Protein AF-A0A2R4WZ07-F1 (afdb_monomer_lite)

Radius of gyration: 24.03 Å; chains: 1; bounding box: 47×50×57 Å

Sequence (114 aa):
MSGSALLAPPVAFAVFLAISGIINYVGKVIADDRGGTGLHREAYASGEAPPEASAPRYRLYHLGIGFTIVHVAVLLLATAPLDLAGLIVGLPVAAILGIAMAALGRTVRSTTPH

Foldseek 3Di:
DPPVVCVPVVNVVVVVVVVVVVVVVVVVVPDDPPDDDDPVPDDDPVPDDPPDPDDDDCPCVVVVVLCVLLVVLVVLLVPQDPDPVSCVVNVVSVVVSVVSVVVVVVVVVVPDDD

Structure (mmCIF, N/CA/C/O backbone):
data_AF-A0A2R4WZ07-F1
#
_entry.id   AF-A0A2R4WZ07-F1
#
loop_
_atom_site.group_PDB
_atom_site.id
_atom_site.type_symbol
_atom_site.label_atom_id
_atom_site.label_alt_id
_atom_site.label_comp_id
_atom_site.label_asym_id
_atom_site.label_entity_id
_atom_site.label_seq_id
_atom_site.pdbx_PDB_ins_code
_atom_site.Cartn_x
_atom_site.Cartn_y
_atom_site.Cartn_z
_atom_site.occupancy
_atom_site.B_iso_or_equiv
_atom_site.auth_seq_id
_atom_site.auth_comp_id
_atom_site.auth_asym_id
_atom_site.auth_atom_id
_atom_site.pdbx_PDB_model_num
ATOM 1 N N . MET A 1 1 ? -10.202 -32.015 -8.363 1.00 52.78 1 MET A N 1
ATOM 2 C CA . MET A 1 1 ? -9.594 -30.681 -8.566 1.00 52.78 1 MET A CA 1
ATOM 3 C C . MET A 1 1 ? -8.123 -30.807 -8.213 1.00 52.78 1 MET A C 1
ATOM 5 O O . MET A 1 1 ? -7.821 -31.136 -7.075 1.00 52.78 1 MET A O 1
ATOM 9 N N . SER A 1 2 ? -7.228 -30.698 -9.195 1.00 54.56 2 SER A N 1
ATOM 10 C CA . SER A 1 2 ? -5.787 -30.917 -9.007 1.00 54.56 2 SER A CA 1
ATOM 11 C C . SER A 1 2 ? -5.222 -29.932 -7.977 1.00 54.56 2 SER A C 1
ATOM 13 O O . SER A 1 2 ? -5.525 -28.742 -8.055 1.00 54.56 2 SER A O 1
ATOM 15 N N . GLY A 1 3 ? -4.410 -30.407 -7.024 1.00 65.19 3 GLY A N 1
ATOM 16 C CA . GLY A 1 3 ? -3.875 -29.608 -5.905 1.00 65.19 3 GLY A CA 1
ATOM 17 C C . GLY A 1 3 ? -3.142 -28.316 -6.306 1.00 65.19 3 GLY A C 1
ATOM 18 O O . GLY A 1 3 ? -3.012 -27.406 -5.496 1.00 65.19 3 GLY A O 1
ATOM 19 N N . SER A 1 4 ? -2.748 -28.182 -7.574 1.00 71.12 4 SER A N 1
ATOM 20 C CA . SER A 1 4 ? -2.153 -26.980 -8.169 1.00 71.12 4 SER A CA 1
ATOM 21 C C . SER A 1 4 ? -3.091 -25.765 -8.204 1.00 71.12 4 SER A C 1
ATOM 23 O O . SER A 1 4 ? -2.615 -24.635 -8.169 1.00 71.12 4 SER A O 1
ATOM 25 N N . ALA A 1 5 ? -4.414 -25.968 -8.251 1.00 72.12 5 ALA A N 1
ATOM 26 C CA . ALA A 1 5 ? -5.375 -24.864 -8.323 1.00 72.12 5 ALA A CA 1
ATOM 27 C C . ALA A 1 5 ? -5.470 -24.070 -7.008 1.00 72.12 5 ALA A C 1
ATOM 29 O O . ALA A 1 5 ? -5.734 -22.872 -7.047 1.00 72.12 5 ALA A O 1
ATOM 30 N N . LEU A 1 6 ? -5.210 -24.706 -5.856 1.00 69.44 6 LEU A N 1
ATOM 31 C CA . LEU A 1 6 ? -5.171 -24.014 -4.560 1.00 69.44 6 LEU A CA 1
ATOM 32 C C . LEU A 1 6 ? -3.951 -23.091 -4.422 1.00 69.44 6 LEU A C 1
ATOM 34 O O . LEU A 1 6 ? -4.030 -22.096 -3.709 1.00 69.44 6 LEU A O 1
ATOM 38 N N . LEU A 1 7 ? -2.840 -23.403 -5.100 1.00 79.44 7 LEU A N 1
ATOM 39 C CA . LEU A 1 7 ? -1.617 -22.589 -5.087 1.00 79.44 7 LEU A CA 1
ATOM 40 C C . LEU A 1 7 ? -1.637 -21.455 -6.122 1.00 79.44 7 LEU A C 1
ATOM 42 O O . LEU A 1 7 ? -0.706 -20.652 -6.161 1.00 79.44 7 LEU A O 1
ATOM 46 N N . ALA A 1 8 ? -2.679 -21.357 -6.954 1.00 89.56 8 ALA A N 1
ATOM 47 C CA . ALA A 1 8 ? -2.835 -20.212 -7.839 1.00 89.56 8 ALA A CA 1
ATOM 48 C C . ALA A 1 8 ? -2.969 -18.932 -6.986 1.00 89.56 8 ALA A C 1
ATOM 50 O O . ALA A 1 8 ? -3.847 -18.890 -6.119 1.00 89.56 8 ALA A O 1
ATOM 51 N N . PRO A 1 9 ? -2.158 -17.877 -7.217 1.00 86.12 9 PRO A N 1
ATOM 52 C CA . PRO A 1 9 ? -2.125 -16.700 -6.344 1.00 86.12 9 PRO A CA 1
ATOM 53 C C . PRO A 1 9 ? -3.501 -16.073 -6.043 1.00 86.12 9 PRO A C 1
ATOM 55 O O . PRO A 1 9 ? -3.763 -15.775 -4.877 1.00 86.12 9 PRO A O 1
ATOM 58 N N . PRO A 1 10 ? -4.430 -15.936 -7.017 1.00 91.12 10 PRO A N 1
ATOM 59 C CA . PRO A 1 10 ? -5.766 -15.404 -6.740 1.00 91.12 10 PRO A CA 1
ATOM 60 C C . PRO A 1 10 ? -6.605 -16.310 -5.829 1.00 91.12 10 PRO A C 1
ATOM 62 O O . PRO A 1 10 ? -7.346 -15.822 -4.978 1.00 91.12 10 PRO A O 1
ATOM 65 N N . VAL A 1 11 ? -6.479 -17.631 -5.989 1.00 92.94 11 VAL A N 1
ATOM 66 C CA . VAL A 1 11 ? -7.225 -18.620 -5.198 1.00 92.94 11 VAL A CA 1
ATOM 67 C C . VAL A 1 11 ? -6.689 -18.652 -3.770 1.00 92.94 11 VAL A C 1
ATOM 69 O O . VAL A 1 11 ? -7.472 -18.580 -2.826 1.00 92.94 11 VAL A O 1
ATOM 72 N N . ALA A 1 12 ? -5.366 -18.670 -3.602 1.00 91.00 12 ALA A N 1
ATOM 73 C CA . ALA A 1 12 ? -4.726 -18.602 -2.291 1.00 91.00 12 ALA A CA 1
ATOM 74 C C . ALA A 1 12 ? -5.113 -17.319 -1.532 1.00 91.00 12 ALA A C 1
ATOM 76 O O . ALA A 1 12 ? -5.437 -17.375 -0.344 1.00 91.00 12 ALA A O 1
ATOM 77 N N . PHE A 1 13 ? -5.154 -16.174 -2.222 1.00 92.44 13 PHE A N 1
ATOM 78 C CA . PHE A 1 13 ? -5.595 -14.907 -1.637 1.00 92.44 13 PHE A CA 1
ATOM 79 C C . PHE A 1 13 ? -7.069 -14.942 -1.209 1.00 92.44 13 PHE A C 1
ATOM 81 O O . PHE A 1 13 ? -7.395 -14.537 -0.093 1.00 92.44 13 PHE A O 1
ATOM 88 N N . ALA A 1 14 ? -7.958 -15.482 -2.048 1.00 95.12 14 ALA A N 1
ATOM 89 C CA . ALA A 1 14 ? -9.372 -15.628 -1.707 1.00 95.12 14 ALA A CA 1
ATOM 90 C C . ALA A 1 14 ? -9.579 -16.527 -0.476 1.00 95.12 14 ALA A C 1
ATOM 92 O O . ALA A 1 14 ? -10.363 -16.191 0.412 1.00 95.12 14 ALA A O 1
ATOM 93 N N . VAL A 1 15 ? -8.832 -17.632 -0.384 1.00 94.56 15 VAL A N 1
ATOM 94 C CA . VAL A 1 15 ? -8.843 -18.516 0.789 1.00 94.56 15 VAL A CA 1
ATOM 95 C C . VAL A 1 15 ? -8.351 -17.775 2.034 1.00 94.56 15 VAL A C 1
ATOM 97 O O . VAL A 1 15 ? -8.991 -17.857 3.080 1.00 94.56 15 VAL A O 1
ATOM 100 N N . PHE A 1 16 ? -7.267 -17.002 1.932 1.00 94.69 16 PHE A N 1
ATOM 101 C CA . PHE A 1 16 ? -6.753 -16.207 3.050 1.00 94.69 16 PHE A CA 1
ATOM 102 C C . PHE A 1 16 ? -7.771 -15.171 3.552 1.00 94.69 16 PHE A C 1
ATOM 104 O O . PHE A 1 16 ? -7.971 -15.031 4.763 1.00 94.69 16 PHE A O 1
ATOM 111 N N . LEU A 1 17 ? -8.458 -14.478 2.637 1.00 96.56 17 LEU A N 1
ATOM 112 C CA . LEU A 1 17 ? -9.529 -13.545 2.990 1.00 96.56 17 LEU A CA 1
ATOM 113 C C . LEU A 1 17 ? -10.711 -14.257 3.651 1.00 96.56 17 LEU A C 1
ATOM 115 O O . LEU A 1 17 ? -11.226 -13.765 4.653 1.00 96.56 17 LEU A O 1
ATOM 119 N N . ALA A 1 18 ? -11.113 -15.420 3.134 1.00 97.06 18 ALA A N 1
ATOM 120 C CA . ALA A 1 18 ? -12.185 -16.216 3.721 1.00 97.06 18 ALA A CA 1
ATOM 121 C C . ALA A 1 18 ? -11.838 -16.646 5.154 1.00 97.06 18 ALA A C 1
ATOM 123 O O . ALA A 1 18 ? -12.637 -16.440 6.065 1.00 97.06 18 ALA A O 1
ATOM 124 N N . ILE A 1 19 ? -10.623 -17.158 5.375 1.00 97.50 19 ILE A N 1
ATOM 125 C CA . ILE A 1 19 ? -10.132 -17.529 6.710 1.00 97.50 19 ILE A CA 1
ATOM 126 C C . ILE A 1 19 ? -10.128 -16.311 7.641 1.00 97.50 19 ILE A C 1
ATOM 128 O O . ILE A 1 19 ? -10.660 -16.386 8.746 1.00 97.50 19 ILE A O 1
ATOM 132 N N . SER A 1 20 ? -9.590 -15.175 7.193 1.00 97.25 20 SER A N 1
ATOM 133 C CA . SER A 1 20 ? -9.547 -13.939 7.989 1.00 97.25 20 SER A CA 1
ATOM 134 C C . SER A 1 20 ? -10.949 -13.442 8.351 1.00 97.25 20 SER A C 1
ATOM 136 O O . SER A 1 20 ? -11.196 -13.030 9.484 1.00 97.25 20 SER A O 1
ATOM 138 N N . GLY A 1 21 ? -11.891 -13.528 7.408 1.00 97.38 21 GLY A N 1
ATOM 139 C CA . GLY A 1 21 ? -13.296 -13.194 7.621 1.00 97.38 21 GLY A CA 1
ATOM 140 C C . GLY A 1 21 ? -13.972 -14.115 8.636 1.00 97.38 21 GLY A C 1
ATOM 141 O O . GLY A 1 21 ? -14.679 -13.627 9.516 1.00 97.38 21 GLY A O 1
ATOM 142 N N . ILE A 1 22 ? -13.706 -15.423 8.568 1.00 97.75 22 ILE A N 1
ATOM 143 C CA . ILE A 1 22 ? -14.201 -16.401 9.547 1.00 97.75 22 ILE A CA 1
ATOM 144 C C . ILE A 1 22 ? -13.638 -16.089 10.934 1.00 97.75 22 ILE A C 1
ATOM 146 O O . ILE A 1 22 ? -14.406 -16.035 11.889 1.00 97.75 22 ILE A O 1
ATOM 150 N N . ILE A 1 23 ? -12.333 -15.828 11.052 1.00 97.12 23 ILE A N 1
ATOM 151 C CA . ILE A 1 23 ? -11.703 -15.468 12.330 1.00 97.12 23 ILE A CA 1
ATOM 152 C C . ILE A 1 23 ? -12.349 -14.206 12.907 1.00 97.12 23 ILE A C 1
ATOM 154 O O . ILE A 1 23 ? -12.709 -14.189 14.082 1.00 97.12 23 ILE A O 1
ATOM 158 N N . ASN A 1 24 ? -12.553 -13.172 12.089 1.00 95.88 24 ASN A N 1
ATOM 159 C CA . ASN A 1 24 ? -13.207 -11.939 12.524 1.00 95.88 24 ASN A CA 1
ATOM 160 C C . ASN A 1 24 ? -14.661 -12.178 12.967 1.00 95.88 24 ASN A C 1
ATOM 162 O O . ASN A 1 24 ? -15.095 -11.656 13.992 1.00 95.88 24 ASN A O 1
ATOM 166 N N . TYR A 1 25 ? -15.414 -12.992 12.224 1.00 95.50 25 TYR A N 1
ATOM 167 C CA . TYR A 1 25 ? -16.793 -13.335 12.567 1.00 95.50 25 TYR A CA 1
ATOM 168 C C . TYR A 1 25 ? -16.874 -14.129 13.872 1.00 95.50 25 TYR A C 1
ATOM 170 O O . TYR A 1 25 ? -17.633 -13.768 14.766 1.00 95.50 25 TYR A O 1
ATOM 178 N N . VAL A 1 26 ? -16.055 -15.172 14.014 1.00 96.31 26 VAL A N 1
ATOM 179 C CA . VAL A 1 26 ? -15.973 -15.978 15.236 1.00 96.31 26 VAL A CA 1
ATOM 180 C C . VAL A 1 26 ? -15.541 -15.110 16.416 1.00 96.31 26 VAL A C 1
ATOM 182 O O . VAL A 1 26 ? -16.167 -15.168 17.470 1.00 96.31 26 VAL A O 1
ATOM 185 N N . GLY A 1 27 ? -14.543 -14.242 16.231 1.00 92.81 27 GLY A N 1
ATOM 186 C CA . GLY A 1 27 ? -14.116 -13.276 17.242 1.00 92.81 27 GLY A CA 1
ATOM 187 C C . GLY A 1 27 ? -15.250 -12.347 17.675 1.00 92.81 27 GLY A C 1
ATOM 188 O O . GLY A 1 27 ? -15.426 -12.118 18.866 1.00 92.81 27 GLY A O 1
ATOM 189 N N . LYS A 1 28 ? -16.074 -11.882 16.730 1.00 90.44 28 LYS A N 1
ATOM 190 C CA . LYS A 1 28 ? -17.260 -11.070 17.022 1.00 90.44 28 LYS A CA 1
ATOM 191 C C . LYS A 1 28 ? -18.351 -11.846 17.769 1.00 90.44 28 LYS A C 1
ATOM 193 O O . LYS A 1 28 ? -19.012 -11.254 18.608 1.00 90.44 28 LYS A O 1
ATOM 198 N N . VAL A 1 29 ? -18.548 -13.131 17.467 1.00 91.06 29 VAL A N 1
ATOM 199 C CA . VAL A 1 29 ? -19.540 -13.987 18.148 1.00 91.06 29 VAL A CA 1
ATOM 200 C C . VAL A 1 29 ? -19.100 -14.345 19.571 1.00 91.06 29 VAL A C 1
ATOM 202 O O . VAL A 1 29 ? -19.938 -14.432 20.461 1.00 91.06 29 VAL A O 1
ATOM 205 N N . ILE A 1 30 ? -17.801 -14.569 19.787 1.00 92.38 30 ILE A N 1
ATOM 206 C CA . ILE A 1 30 ? -17.238 -14.880 21.111 1.00 92.38 30 ILE A CA 1
ATOM 207 C C . ILE A 1 30 ? -17.137 -13.620 21.980 1.00 92.38 30 ILE A C 1
ATOM 209 O O . ILE A 1 30 ? -17.239 -13.707 23.204 1.00 92.38 30 ILE A O 1
ATOM 213 N N . ALA A 1 31 ? -16.893 -12.458 21.370 1.00 87.12 31 ALA A N 1
ATOM 214 C CA . ALA A 1 31 ? -16.817 -11.202 22.094 1.00 87.12 31 ALA A CA 1
ATOM 215 C C . ALA A 1 31 ? -18.162 -10.879 22.753 1.00 87.12 31 ALA A C 1
ATOM 217 O O . ALA A 1 31 ? -19.210 -10.912 22.117 1.00 87.12 31 ALA A O 1
ATOM 218 N N . ASP A 1 32 ? -18.098 -10.524 24.033 1.00 78.88 32 ASP A N 1
ATOM 219 C CA . ASP A 1 32 ? -19.249 -10.029 24.777 1.00 78.88 32 ASP A CA 1
ATOM 220 C C . ASP A 1 32 ? -19.805 -8.759 24.114 1.00 78.88 32 ASP A C 1
ATOM 222 O O . ASP A 1 32 ? -19.036 -7.860 23.734 1.00 78.88 32 ASP A O 1
ATOM 226 N N . ASP A 1 33 ? -21.129 -8.689 23.962 1.00 71.56 33 ASP A N 1
ATOM 227 C CA . ASP A 1 33 ? -21.801 -7.576 23.295 1.00 71.56 33 ASP A CA 1
ATOM 228 C C . ASP A 1 33 ? -21.793 -6.353 24.216 1.00 71.56 33 ASP A C 1
ATOM 230 O O . ASP A 1 33 ? -22.727 -6.076 24.966 1.00 71.56 33 ASP A O 1
ATOM 234 N N . ARG A 1 34 ? -20.691 -5.599 24.179 1.00 67.75 34 ARG A N 1
ATOM 235 C CA . ARG A 1 34 ? -20.539 -4.337 24.918 1.00 67.75 34 ARG A CA 1
ATOM 236 C C . ARG A 1 34 ? -21.276 -3.187 24.226 1.00 67.75 34 ARG A C 1
ATOM 238 O O . ARG A 1 34 ? -20.682 -2.137 23.938 1.00 67.75 34 ARG A O 1
ATOM 245 N N . GLY A 1 35 ? -22.559 -3.397 23.939 1.00 65.31 35 GLY A N 1
ATOM 246 C CA . GLY A 1 35 ? -23.479 -2.384 23.437 1.00 65.31 35 GLY A CA 1
ATOM 247 C C . GLY A 1 35 ? -23.636 -1.226 24.430 1.00 65.31 35 GLY A C 1
ATOM 248 O O . GLY A 1 35 ? -23.766 -1.440 25.630 1.00 65.31 35 GLY A O 1
ATOM 249 N N . GLY A 1 36 ? -23.597 0.018 23.936 1.00 65.62 36 GLY A N 1
ATOM 250 C CA . GLY A 1 36 ? -23.826 1.228 24.742 1.00 65.62 36 GLY A CA 1
ATOM 251 C C . GLY A 1 36 ? -22.793 2.345 24.552 1.00 65.62 36 GLY A C 1
ATOM 252 O O . GLY A 1 36 ? -21.919 2.264 23.689 1.00 65.62 36 GLY A O 1
ATOM 253 N N . THR A 1 37 ? -22.921 3.400 25.364 1.00 65.88 37 THR A N 1
ATOM 254 C CA . THR A 1 37 ? -22.082 4.619 25.404 1.00 65.88 37 THR A CA 1
ATOM 255 C C . THR A 1 37 ? -21.092 4.603 26.579 1.00 65.88 37 THR A C 1
ATOM 257 O O . THR A 1 37 ? -20.925 5.602 27.270 1.00 65.88 37 THR A O 1
ATOM 260 N N . GLY A 1 38 ? -20.500 3.446 26.885 1.00 71.44 38 GLY A N 1
ATOM 261 C CA . GLY A 1 38 ? -19.550 3.331 27.997 1.00 71.44 38 GLY A CA 1
ATOM 262 C C . GLY A 1 38 ? -18.151 3.850 27.649 1.00 71.44 38 GLY A C 1
ATOM 263 O O . GLY A 1 38 ? -17.768 3.881 26.478 1.00 71.44 38 GLY A O 1
ATOM 264 N N . LEU A 1 39 ? -17.367 4.176 28.683 1.00 74.56 39 LEU A N 1
ATOM 265 C CA . LEU A 1 39 ? -15.987 4.682 28.581 1.00 74.56 39 LEU A CA 1
ATOM 266 C C . LEU A 1 39 ? -15.051 3.765 27.768 1.00 74.56 39 LEU A C 1
ATOM 268 O O . LEU A 1 39 ? -14.055 4.219 27.220 1.00 74.56 39 LEU A O 1
ATOM 272 N N . HIS A 1 40 ? -15.377 2.474 27.628 1.00 74.69 40 HIS A N 1
ATOM 273 C CA . HIS A 1 40 ? -14.638 1.514 26.794 1.00 74.69 40 HIS A CA 1
ATOM 274 C C . HIS A 1 40 ? -14.702 1.809 25.289 1.00 74.69 40 HIS A C 1
ATOM 276 O O . HIS A 1 40 ? -13.953 1.200 24.525 1.00 74.69 40 HIS A O 1
ATOM 282 N N . ARG A 1 41 ? -15.614 2.688 24.851 1.00 77.44 41 ARG A N 1
ATOM 283 C CA . ARG A 1 41 ? -15.707 3.166 23.463 1.00 77.44 41 ARG A CA 1
ATOM 284 C C . ARG A 1 41 ? -15.042 4.518 23.235 1.00 77.44 41 ARG A C 1
ATOM 286 O O . ARG A 1 41 ? -14.893 4.912 22.079 1.00 77.44 41 ARG A O 1
ATOM 293 N N . GLU A 1 42 ? -14.676 5.226 24.294 1.00 79.31 42 GLU A N 1
ATOM 294 C CA . GLU A 1 42 ? -13.973 6.496 24.169 1.00 79.31 42 GLU A CA 1
ATOM 295 C C . GLU A 1 42 ? -12.507 6.247 23.802 1.00 79.31 42 GLU A C 1
ATOM 297 O O . GLU A 1 42 ? -11.927 5.202 24.111 1.00 79.31 42 GLU A O 1
ATOM 302 N N . ALA A 1 43 ? -11.903 7.199 23.089 1.00 81.50 43 ALA A N 1
ATOM 303 C CA . ALA A 1 43 ? -10.482 7.123 22.791 1.00 81.50 43 ALA A CA 1
ATOM 304 C C . ALA A 1 43 ? -9.697 7.102 24.107 1.00 81.50 43 ALA A C 1
ATOM 306 O O . ALA A 1 43 ? -9.944 7.913 24.997 1.00 81.50 43 ALA A O 1
ATOM 307 N N . TYR A 1 44 ? -8.744 6.176 24.227 1.00 82.25 44 TYR A N 1
ATOM 308 C CA . TYR A 1 44 ? -7.947 6.067 25.441 1.00 82.25 44 TYR A CA 1
ATOM 309 C C . TYR A 1 44 ? -7.145 7.356 25.669 1.00 82.25 44 TYR A C 1
ATOM 311 O O . TYR A 1 44 ? -6.217 7.660 24.920 1.00 82.25 44 TYR A O 1
ATOM 319 N N . ALA A 1 45 ? -7.509 8.091 26.717 1.00 83.75 45 ALA A N 1
ATOM 320 C CA . ALA A 1 45 ? -6.890 9.354 27.114 1.00 83.75 45 ALA A CA 1
ATOM 321 C C . ALA A 1 45 ? -6.551 9.369 28.617 1.00 83.75 45 ALA A C 1
ATOM 323 O O . ALA A 1 45 ? -6.591 10.408 29.261 1.00 83.75 45 ALA A O 1
ATOM 324 N N . SER A 1 46 ? -6.248 8.205 29.207 1.00 83.25 46 SER A N 1
ATOM 325 C CA . SER A 1 46 ? -5.941 8.069 30.645 1.00 83.25 46 SER A CA 1
ATOM 326 C C . SER A 1 46 ? -7.014 8.640 31.594 1.00 83.25 46 SER A C 1
ATOM 328 O O . SER A 1 46 ? -6.701 9.000 32.723 1.00 83.25 46 SER A O 1
ATOM 330 N N . GLY A 1 47 ? -8.277 8.699 31.155 1.00 82.81 47 GLY A N 1
ATOM 331 C CA . GLY A 1 47 ? -9.393 9.277 31.917 1.00 82.81 47 GLY A CA 1
ATOM 332 C C . GLY A 1 47 ? -9.638 10.770 31.669 1.00 82.81 47 GLY A C 1
ATOM 333 O O . GLY A 1 47 ? -10.582 11.315 32.232 1.00 82.81 47 GLY A O 1
ATOM 334 N N . GLU A 1 48 ? -8.833 11.416 30.825 1.00 82.00 48 GLU A N 1
ATOM 335 C CA . GLU A 1 48 ? -9.029 12.805 30.406 1.00 82.00 48 GLU A CA 1
ATOM 336 C C . GLU A 1 48 ? -9.969 12.917 29.202 1.00 82.00 48 GLU A C 1
ATOM 338 O O . GLU A 1 48 ? -10.159 11.963 28.442 1.00 82.00 48 GLU A O 1
ATOM 343 N N . ALA A 1 49 ? -10.526 14.113 28.993 1.00 80.56 49 ALA A N 1
ATOM 344 C CA . ALA A 1 49 ? -11.290 14.401 27.786 1.00 80.56 49 ALA A CA 1
ATOM 345 C C . ALA A 1 49 ? -10.381 14.236 26.550 1.00 80.56 49 ALA A C 1
ATOM 347 O O . ALA A 1 49 ? -9.298 14.835 26.507 1.00 80.56 49 ALA A O 1
ATOM 348 N N . PRO A 1 50 ? -10.779 13.436 25.542 1.00 77.44 50 PRO A N 1
ATOM 349 C CA . PRO A 1 50 ? -9.968 13.255 24.350 1.00 77.44 50 PRO A CA 1
ATOM 350 C C . PRO A 1 50 ? -9.763 14.611 23.660 1.00 77.44 50 PRO A C 1
ATOM 352 O O . PRO A 1 50 ? -10.696 15.417 23.614 1.00 77.44 50 PRO A O 1
ATOM 355 N N . PRO A 1 51 ? -8.560 14.886 23.124 1.00 73.62 51 PRO A N 1
ATOM 356 C CA . PRO A 1 51 ? -8.300 16.144 22.439 1.00 73.62 51 PRO A CA 1
ATOM 357 C C . PRO A 1 51 ? -9.303 16.324 21.296 1.00 73.62 51 PRO A C 1
ATOM 359 O O . PRO A 1 51 ? -9.583 15.370 20.562 1.00 73.62 51 PRO A O 1
ATOM 362 N N . GLU A 1 52 ? -9.832 17.543 21.138 1.00 74.25 52 GLU A N 1
ATOM 363 C CA . GLU A 1 52 ? -10.670 17.881 19.986 1.00 74.25 52 GLU A CA 1
ATOM 364 C C . GLU A 1 52 ? -9.958 17.471 18.697 1.00 74.25 52 GLU A C 1
ATOM 366 O O . GLU A 1 52 ? -8.730 17.568 18.611 1.00 74.25 52 GLU A O 1
ATOM 371 N N . ALA A 1 53 ? -10.728 16.975 17.722 1.00 69.81 53 ALA A N 1
ATOM 372 C CA . ALA A 1 53 ? -10.222 16.387 16.488 1.00 69.81 53 ALA A CA 1
ATOM 373 C C . ALA A 1 53 ? -9.091 17.239 15.891 1.00 69.81 53 ALA A C 1
ATOM 375 O O . ALA A 1 53 ? -9.318 18.271 15.259 1.00 69.81 53 ALA A O 1
ATOM 376 N N . SER A 1 54 ? -7.847 16.812 16.126 1.00 67.88 54 SER A N 1
ATOM 377 C CA . SER A 1 54 ? -6.687 17.587 15.713 1.00 67.88 54 SER A CA 1
ATOM 378 C C . SER A 1 54 ? -6.648 17.610 14.191 1.00 67.88 54 SER A C 1
ATOM 380 O O . SER A 1 54 ? -6.734 16.549 13.565 1.00 67.88 54 SER A O 1
ATOM 382 N N . ALA A 1 55 ? -6.491 18.796 13.599 1.00 74.75 55 ALA A N 1
ATOM 383 C CA . ALA A 1 55 ? -6.338 18.928 12.156 1.00 74.75 55 ALA A CA 1
ATOM 384 C C . ALA A 1 55 ? -5.243 17.960 11.654 1.00 74.75 55 ALA A C 1
ATOM 386 O O . ALA A 1 55 ? -4.165 17.898 12.263 1.00 74.75 55 ALA A O 1
ATOM 387 N N . PRO A 1 56 ? -5.487 17.193 10.571 1.00 74.88 56 PRO A N 1
ATOM 388 C CA . PRO A 1 56 ? -4.530 16.218 10.071 1.00 74.88 56 PRO A CA 1
ATOM 389 C C . PRO A 1 56 ? -3.167 16.864 9.827 1.00 74.88 56 PRO A C 1
ATOM 391 O O . PRO A 1 56 ? -3.010 17.762 8.999 1.00 74.88 56 PRO A O 1
ATOM 394 N N . ARG A 1 57 ? -2.145 16.399 10.546 1.00 71.75 57 ARG A N 1
ATOM 395 C CA . ARG A 1 57 ? -0.768 16.820 10.289 1.00 71.75 57 ARG A CA 1
ATOM 396 C C . ARG A 1 57 ? -0.261 16.019 9.095 1.00 71.75 57 ARG A C 1
ATOM 398 O O . ARG A 1 57 ? 0.091 14.853 9.245 1.00 71.75 57 ARG A O 1
ATOM 405 N N . TYR A 1 58 ? -0.158 16.649 7.925 1.00 78.38 58 TYR A N 1
ATOM 406 C CA . TYR A 1 58 ? 0.342 16.060 6.668 1.00 78.38 58 TYR A CA 1
ATOM 407 C C . TYR A 1 58 ? 1.844 15.696 6.675 1.00 78.38 58 TYR A C 1
ATOM 409 O O . TYR A 1 58 ? 2.509 15.699 5.641 1.00 78.38 58 TYR A O 1
ATOM 417 N N . ARG A 1 59 ? 2.406 15.338 7.836 1.00 79.75 59 ARG A N 1
ATOM 418 C CA . ARG A 1 59 ? 3.814 14.944 8.005 1.00 79.75 59 ARG A CA 1
ATOM 419 C C . ARG A 1 59 ? 4.209 13.788 7.086 1.00 79.75 59 ARG A C 1
ATOM 421 O O . ARG A 1 59 ? 5.333 13.760 6.605 1.00 79.75 59 ARG A O 1
ATOM 428 N N . LEU A 1 60 ? 3.286 12.860 6.831 1.00 84.38 60 LEU A N 1
ATOM 429 C CA . LEU A 1 60 ? 3.528 11.679 5.998 1.00 84.38 60 LEU A CA 1
ATOM 430 C C . LEU A 1 60 ? 3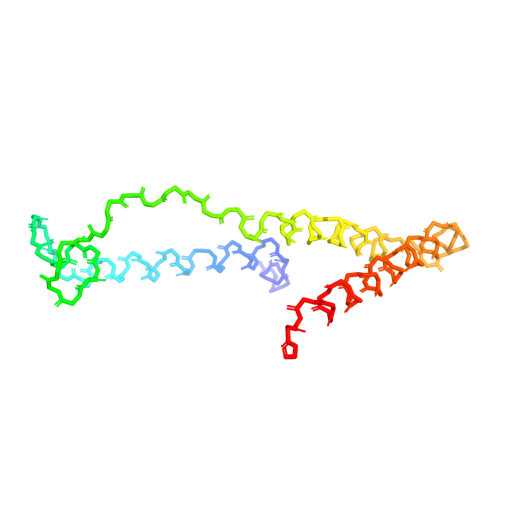.124 11.866 4.530 1.00 84.38 60 LEU A C 1
ATOM 432 O O . LEU A 1 60 ? 3.329 10.957 3.736 1.00 84.38 60 LEU A O 1
ATOM 436 N N . TYR A 1 61 ? 2.589 13.026 4.142 1.00 85.44 61 TYR A N 1
ATOM 437 C CA . TYR A 1 61 ? 2.122 13.256 2.772 1.00 85.44 61 TYR A CA 1
ATOM 438 C C . TYR A 1 61 ? 3.250 13.098 1.743 1.00 85.44 61 TYR A C 1
ATOM 440 O O . TYR A 1 61 ? 3.128 12.346 0.779 1.00 85.44 61 TYR A O 1
ATOM 448 N N . HIS A 1 62 ? 4.395 13.729 2.011 1.00 82.19 62 HIS A N 1
ATOM 449 C CA . HIS A 1 62 ? 5.586 13.631 1.167 1.00 82.19 62 HIS A CA 1
ATOM 450 C C . HIS A 1 62 ? 6.134 12.199 1.107 1.00 82.19 62 HIS A C 1
ATOM 452 O O . HIS A 1 62 ? 6.574 11.751 0.050 1.00 82.19 62 HIS A O 1
ATOM 458 N N . LEU A 1 63 ? 6.057 11.462 2.222 1.00 84.38 63 LEU A N 1
ATOM 459 C CA . LEU A 1 63 ? 6.460 10.059 2.268 1.00 84.38 63 LEU A CA 1
ATOM 460 C C . LEU A 1 63 ? 5.527 9.184 1.423 1.00 84.38 63 LEU A C 1
ATOM 462 O O . LEU A 1 63 ? 6.010 8.318 0.702 1.00 84.38 63 LEU A O 1
ATOM 466 N N . GLY A 1 64 ? 4.216 9.439 1.464 1.00 86.88 64 GLY A N 1
ATOM 467 C CA . GLY A 1 64 ? 3.228 8.742 0.640 1.00 86.88 64 GLY A CA 1
ATOM 468 C C . GLY A 1 64 ? 3.483 8.932 -0.855 1.00 86.88 64 GLY A C 1
ATOM 469 O O . GLY A 1 64 ? 3.574 7.949 -1.587 1.00 86.88 64 GLY A O 1
ATOM 470 N N . ILE A 1 65 ? 3.690 10.172 -1.309 1.00 86.62 65 ILE A N 1
ATOM 471 C CA . ILE A 1 65 ? 4.012 10.448 -2.720 1.00 86.62 6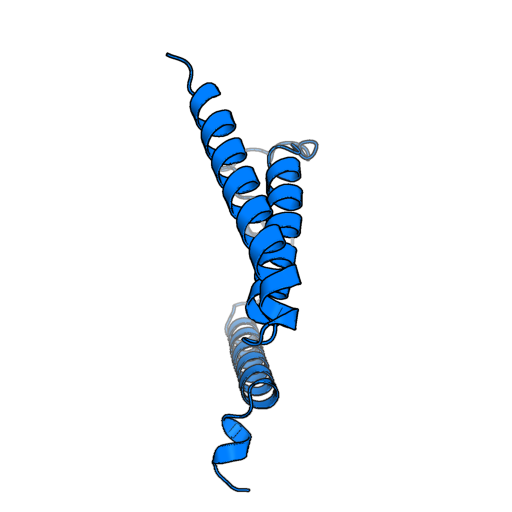5 ILE A CA 1
ATOM 472 C C . ILE A 1 65 ? 5.340 9.795 -3.115 1.00 86.62 65 ILE A C 1
ATOM 474 O O . ILE A 1 65 ? 5.403 9.104 -4.133 1.00 86.62 65 ILE A O 1
ATOM 478 N N . GLY A 1 66 ? 6.385 9.948 -2.298 1.00 84.81 66 GLY A N 1
ATOM 479 C CA . GLY A 1 66 ? 7.681 9.315 -2.551 1.00 84.81 66 GLY A CA 1
ATOM 480 C C . GLY A 1 66 ? 7.567 7.794 -2.676 1.00 84.81 66 GLY A C 1
ATOM 481 O O . GLY A 1 66 ? 8.090 7.218 -3.630 1.00 84.81 66 GLY A O 1
ATOM 482 N N . PHE A 1 67 ? 6.810 7.158 -1.776 1.00 86.94 67 PHE A N 1
ATOM 483 C CA . PHE A 1 67 ? 6.504 5.732 -1.846 1.00 86.94 67 PHE A CA 1
ATOM 484 C C . PHE A 1 67 ? 5.805 5.369 -3.159 1.00 86.94 67 PHE A C 1
ATOM 486 O O . PHE A 1 67 ? 6.237 4.424 -3.809 1.00 86.94 67 PHE A O 1
ATOM 493 N N . THR A 1 68 ? 4.787 6.120 -3.595 1.00 90.38 68 THR A N 1
ATOM 494 C CA . THR A 1 68 ? 4.075 5.809 -4.851 1.00 90.38 68 THR A CA 1
ATOM 495 C C . THR A 1 68 ? 4.976 5.887 -6.085 1.00 90.38 68 THR A C 1
ATOM 497 O O . THR A 1 68 ? 4.942 4.979 -6.914 1.00 90.38 68 THR A O 1
ATOM 500 N N . ILE A 1 69 ? 5.832 6.910 -6.189 1.00 86.81 69 ILE A N 1
ATOM 501 C CA . ILE A 1 69 ? 6.767 7.069 -7.315 1.00 86.81 69 ILE A CA 1
ATOM 502 C C . ILE A 1 69 ? 7.769 5.910 -7.340 1.00 86.81 69 ILE A C 1
ATOM 504 O O . ILE A 1 69 ? 7.967 5.273 -8.375 1.00 86.81 69 ILE A O 1
ATOM 508 N N . VAL A 1 70 ? 8.370 5.608 -6.187 1.00 85.69 70 VAL A N 1
ATOM 509 C CA . VAL A 1 70 ? 9.318 4.497 -6.028 1.00 85.69 70 VAL A CA 1
ATOM 510 C C . VAL A 1 70 ? 8.656 3.160 -6.341 1.00 85.69 70 VAL A C 1
ATOM 512 O O . VAL A 1 70 ? 9.232 2.340 -7.051 1.00 85.69 70 VAL A O 1
ATOM 515 N N . HIS A 1 71 ? 7.435 2.949 -5.854 1.00 87.44 71 HIS A N 1
ATOM 516 C CA . HIS A 1 71 ? 6.682 1.722 -6.066 1.00 87.44 71 HIS A CA 1
ATOM 517 C C . HIS A 1 71 ? 6.425 1.471 -7.555 1.00 87.44 71 HIS A C 1
ATOM 519 O O . HIS A 1 71 ? 6.720 0.384 -8.048 1.00 87.44 71 HIS A O 1
ATOM 525 N N . VAL A 1 72 ? 5.961 2.482 -8.296 1.00 88.94 72 VAL A N 1
ATOM 526 C CA . VAL A 1 72 ? 5.746 2.370 -9.748 1.00 88.94 72 VAL A CA 1
ATOM 527 C C . VAL A 1 72 ? 7.061 2.118 -10.488 1.00 88.94 72 VAL A C 1
ATOM 529 O O . VAL A 1 72 ? 7.104 1.259 -11.367 1.00 88.94 72 VAL A O 1
ATOM 532 N N . ALA A 1 73 ? 8.148 2.799 -10.115 1.00 85.81 73 ALA A N 1
ATOM 533 C CA . ALA A 1 73 ? 9.458 2.566 -10.723 1.00 85.81 73 ALA A CA 1
ATOM 534 C C . ALA A 1 73 ? 9.940 1.117 -10.522 1.00 85.81 73 ALA A C 1
ATOM 536 O O . ALA A 1 73 ? 10.436 0.496 -11.462 1.00 85.81 73 ALA A O 1
ATOM 537 N N . VAL A 1 74 ? 9.739 0.551 -9.327 1.00 86.12 74 VAL A N 1
ATOM 538 C CA . VAL A 1 74 ? 10.054 -0.857 -9.044 1.00 86.12 74 VAL A CA 1
ATOM 539 C C . VAL A 1 74 ? 9.158 -1.803 -9.846 1.00 86.12 74 VAL A C 1
ATOM 541 O O . VAL A 1 74 ? 9.667 -2.783 -10.381 1.00 86.12 74 VAL A O 1
ATOM 544 N N . LEU A 1 75 ? 7.858 -1.518 -9.985 1.00 88.00 75 LEU A N 1
ATOM 545 C CA . LEU A 1 75 ? 6.953 -2.332 -10.808 1.00 88.00 75 LEU A CA 1
ATOM 546 C C . LEU A 1 75 ? 7.374 -2.351 -12.282 1.00 88.00 75 LEU A C 1
ATOM 548 O O . LEU A 1 75 ? 7.388 -3.417 -12.895 1.00 88.00 75 LEU A O 1
ATOM 552 N N . LEU A 1 76 ? 7.754 -1.199 -12.840 1.00 86.69 76 LEU A N 1
ATOM 553 C CA . LEU A 1 76 ? 8.260 -1.107 -14.213 1.00 86.69 76 LEU A CA 1
ATOM 554 C C . LEU A 1 76 ? 9.549 -1.913 -14.386 1.00 86.69 76 LEU A C 1
ATOM 556 O O . LEU A 1 76 ? 9.690 -2.642 -15.362 1.00 86.69 76 LEU A O 1
ATOM 560 N N . LEU A 1 77 ? 10.467 -1.829 -13.421 1.00 85.44 77 LEU A N 1
ATOM 561 C CA . LEU A 1 77 ? 11.717 -2.582 -13.470 1.00 85.44 77 LEU A CA 1
ATOM 562 C C . LEU A 1 77 ? 11.490 -4.095 -13.334 1.00 85.44 77 LEU A C 1
ATOM 564 O O . LEU A 1 77 ? 12.115 -4.873 -14.045 1.00 85.44 77 LEU A O 1
ATOM 568 N N . ALA A 1 78 ? 10.584 -4.512 -12.449 1.00 85.56 78 ALA A N 1
ATOM 569 C CA . ALA A 1 78 ? 10.278 -5.921 -12.207 1.00 85.56 78 ALA A CA 1
ATOM 570 C C . ALA A 1 78 ? 9.529 -6.591 -13.371 1.00 85.56 78 ALA A C 1
ATOM 572 O O . ALA A 1 78 ? 9.582 -7.811 -13.511 1.00 85.56 78 ALA A O 1
ATOM 573 N N . THR A 1 79 ? 8.812 -5.810 -14.181 1.00 87.81 79 THR A N 1
ATOM 574 C CA . THR A 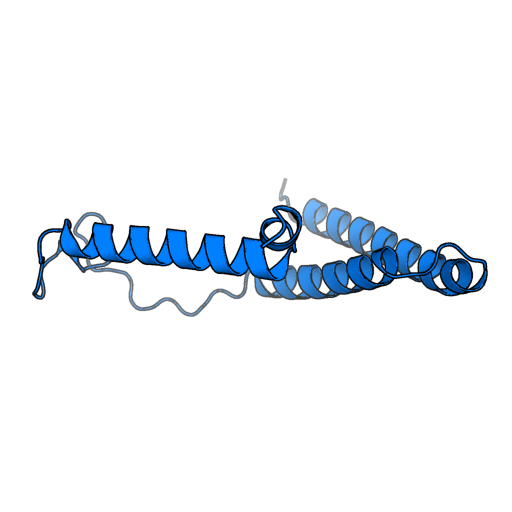1 79 ? 8.032 -6.308 -15.327 1.00 87.81 79 THR A CA 1
ATOM 575 C C . THR A 1 79 ? 8.754 -6.149 -16.664 1.00 87.81 79 THR A C 1
ATOM 577 O O . THR A 1 79 ? 8.293 -6.696 -17.666 1.00 87.81 79 THR A O 1
ATOM 580 N N . ALA A 1 80 ? 9.881 -5.431 -16.698 1.00 86.12 80 ALA A N 1
ATOM 581 C CA . ALA A 1 80 ? 10.665 -5.251 -17.911 1.00 86.12 80 ALA A CA 1
ATOM 582 C C . ALA A 1 80 ? 11.244 -6.595 -18.403 1.00 86.12 80 ALA A C 1
ATOM 584 O O . ALA A 1 80 ? 11.764 -7.374 -17.597 1.00 86.12 80 ALA A O 1
ATOM 585 N N . PRO A 1 81 ? 11.187 -6.881 -19.718 1.00 84.31 81 PRO A N 1
ATOM 586 C CA . PRO A 1 81 ? 11.826 -8.068 -20.274 1.00 84.31 81 PRO A CA 1
ATOM 587 C C . PRO A 1 81 ? 13.349 -8.003 -20.081 1.00 84.31 81 PRO A C 1
ATOM 589 O O . PRO A 1 81 ? 13.946 -6.933 -20.056 1.00 84.31 81 PRO A O 1
ATOM 592 N N . LEU A 1 82 ? 14.006 -9.157 -19.958 1.00 84.81 82 LEU A N 1
ATOM 593 C CA . LEU A 1 82 ? 15.468 -9.238 -19.786 1.00 84.81 82 LEU A CA 1
ATOM 594 C C . LEU A 1 82 ? 16.234 -9.166 -21.123 1.00 84.81 82 LEU A C 1
ATOM 596 O O . LEU A 1 82 ? 17.381 -9.599 -21.213 1.00 84.81 82 LEU A O 1
ATOM 600 N N . ASP A 1 83 ? 15.594 -8.661 -22.176 1.00 89.12 83 ASP A N 1
ATOM 601 C CA . ASP A 1 83 ? 16.175 -8.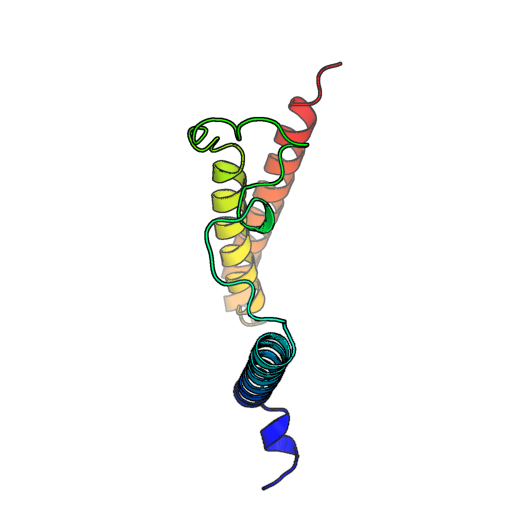505 -23.505 1.00 89.12 83 ASP A CA 1
ATOM 602 C C . ASP A 1 83 ? 16.765 -7.097 -23.710 1.00 89.12 83 ASP A C 1
ATOM 604 O O . ASP A 1 83 ? 16.749 -6.237 -22.826 1.00 89.12 83 ASP A O 1
ATOM 608 N N . LEU A 1 84 ? 17.318 -6.848 -24.900 1.00 83.94 84 LEU A N 1
ATOM 609 C CA . LEU A 1 84 ? 17.942 -5.562 -25.221 1.00 83.94 84 LEU A CA 1
ATOM 610 C C . LEU A 1 84 ? 16.934 -4.398 -25.155 1.00 83.94 84 LEU A C 1
ATOM 612 O O . LEU A 1 84 ? 17.303 -3.291 -24.772 1.00 83.94 84 LEU A O 1
ATOM 616 N N . ALA A 1 85 ? 15.662 -4.648 -25.483 1.00 82.19 85 ALA A N 1
ATOM 617 C CA . ALA A 1 85 ? 14.598 -3.650 -25.420 1.00 82.19 85 ALA A CA 1
ATOM 618 C C . ALA A 1 85 ? 14.244 -3.288 -23.970 1.00 82.19 85 ALA A C 1
ATOM 620 O O . ALA A 1 85 ? 14.118 -2.108 -23.633 1.00 82.19 85 ALA A O 1
ATOM 621 N N . GLY A 1 86 ? 14.152 -4.284 -23.090 1.00 82.88 86 GLY A N 1
ATOM 622 C CA . GLY A 1 86 ? 13.944 -4.062 -21.667 1.00 82.88 86 GLY A CA 1
ATOM 623 C C . GLY A 1 86 ? 15.156 -3.451 -20.970 1.00 82.88 86 GLY A C 1
ATOM 624 O O . GLY A 1 86 ? 14.970 -2.671 -20.042 1.00 82.88 86 GLY A O 1
ATOM 625 N N . LEU A 1 87 ? 16.380 -3.669 -21.460 1.00 83.88 87 LEU A N 1
ATOM 626 C CA . LEU A 1 87 ? 17.565 -2.966 -20.956 1.00 83.88 87 LEU A CA 1
ATOM 627 C C . LEU A 1 87 ? 17.528 -1.459 -21.273 1.00 83.88 87 LEU A C 1
ATOM 629 O O . LEU A 1 87 ? 17.899 -0.651 -20.421 1.00 83.88 87 LEU A O 1
ATOM 633 N N . ILE A 1 88 ? 17.031 -1.070 -22.455 1.00 85.25 88 ILE A N 1
ATOM 634 C CA . ILE A 1 88 ? 16.899 0.341 -22.870 1.00 85.25 88 ILE A CA 1
ATOM 635 C C . ILE A 1 88 ? 15.947 1.117 -21.949 1.00 85.25 88 ILE A C 1
ATOM 637 O O . ILE A 1 88 ? 16.172 2.299 -21.703 1.00 85.25 88 ILE A O 1
ATOM 641 N N . VAL A 1 89 ? 14.906 0.468 -21.419 1.00 80.94 89 VAL A N 1
ATOM 642 C CA . VAL A 1 89 ? 13.917 1.103 -20.527 1.00 80.94 89 VAL A CA 1
ATOM 643 C C . VAL A 1 89 ? 14.258 0.883 -19.050 1.00 80.94 89 VAL A C 1
ATOM 645 O O . VAL A 1 89 ? 14.211 1.813 -18.246 1.00 80.94 89 VAL A O 1
ATOM 648 N N . GLY A 1 90 ? 14.641 -0.335 -18.681 1.00 82.75 90 GLY A N 1
ATOM 649 C CA . GLY A 1 90 ? 14.915 -0.740 -17.306 1.00 82.75 90 GLY A CA 1
ATOM 650 C C . GLY A 1 90 ? 16.141 -0.053 -16.714 1.00 82.75 90 GLY A C 1
ATOM 651 O O . GLY A 1 90 ? 16.100 0.361 -15.558 1.00 82.75 90 GLY A O 1
ATOM 652 N N . LEU A 1 91 ? 17.205 0.148 -17.499 1.00 83.00 91 LEU A N 1
ATOM 653 C CA . LEU A 1 91 ? 18.421 0.815 -17.027 1.00 83.00 91 LEU A CA 1
ATOM 654 C C . LEU A 1 91 ? 18.178 2.290 -16.632 1.00 83.00 91 LEU A C 1
ATOM 656 O O . LEU A 1 91 ? 18.530 2.651 -15.506 1.00 83.00 91 LEU A O 1
ATOM 660 N N . PRO A 1 92 ? 17.555 3.150 -17.468 1.00 84.31 92 PRO A N 1
ATOM 661 C CA . PRO A 1 92 ? 17.228 4.514 -17.057 1.00 84.31 92 PRO A CA 1
ATOM 662 C C . PRO A 1 92 ? 16.236 4.563 -15.890 1.00 84.31 92 PRO A C 1
ATOM 664 O O . PRO A 1 92 ? 16.424 5.376 -14.986 1.00 84.31 92 PRO A O 1
ATOM 667 N N . VAL A 1 93 ? 15.231 3.681 -15.843 1.00 83.44 93 VAL A N 1
ATOM 668 C CA . VAL A 1 93 ? 14.291 3.613 -14.705 1.00 83.44 93 VAL A CA 1
ATOM 669 C C . VAL A 1 93 ? 15.015 3.241 -13.405 1.00 83.44 93 VAL A C 1
ATOM 671 O O . VAL A 1 93 ? 14.808 3.895 -12.381 1.00 83.44 93 VAL A O 1
ATOM 674 N N . ALA A 1 94 ? 15.915 2.255 -13.438 1.00 83.62 94 ALA A N 1
ATOM 675 C CA . ALA A 1 94 ? 16.731 1.868 -12.288 1.00 83.62 94 ALA A CA 1
ATOM 676 C C . ALA A 1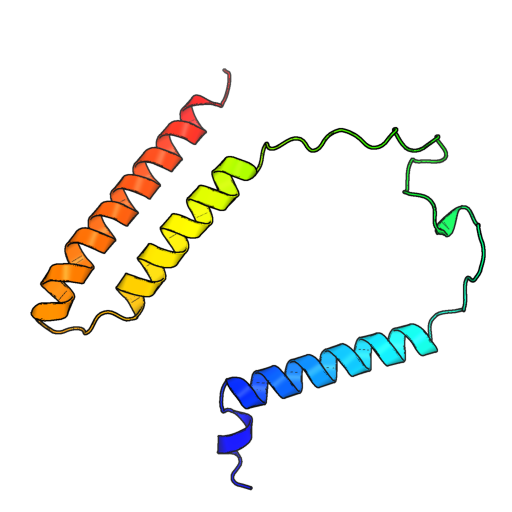 94 ? 17.675 2.997 -11.843 1.00 83.62 94 ALA A C 1
ATOM 678 O O . ALA A 1 94 ? 17.818 3.248 -10.644 1.00 83.62 94 ALA A O 1
ATOM 679 N N . ALA A 1 95 ? 18.277 3.720 -12.793 1.00 84.69 95 ALA A N 1
ATOM 680 C CA . ALA A 1 95 ? 19.127 4.871 -12.500 1.00 84.69 95 ALA A CA 1
ATOM 681 C C . ALA A 1 95 ? 18.336 6.009 -11.833 1.00 84.69 95 ALA A C 1
ATOM 683 O O . ALA A 1 95 ? 18.771 6.538 -10.809 1.00 84.69 95 ALA A O 1
ATOM 684 N N . ILE A 1 96 ? 17.151 6.347 -12.355 1.00 85.12 96 ILE A N 1
ATOM 685 C CA . ILE A 1 96 ? 16.255 7.357 -11.768 1.00 85.12 96 ILE A CA 1
ATOM 686 C C . ILE A 1 96 ? 15.850 6.949 -10.351 1.00 85.12 96 ILE A C 1
ATOM 688 O O . ILE A 1 96 ? 15.920 7.767 -9.433 1.00 85.12 96 ILE A O 1
ATOM 692 N N . LEU A 1 97 ? 15.480 5.682 -10.152 1.00 84.75 97 LEU A N 1
ATOM 693 C CA . LEU A 1 97 ? 15.111 5.156 -8.843 1.00 84.75 97 LEU A CA 1
ATOM 694 C C . LEU A 1 97 ? 16.274 5.248 -7.841 1.00 84.75 97 LEU A C 1
ATOM 696 O O . LEU A 1 97 ? 16.086 5.714 -6.714 1.00 84.75 97 LEU A O 1
ATOM 700 N N . GLY A 1 98 ? 17.484 4.869 -8.257 1.00 83.31 98 GLY A N 1
ATOM 701 C CA . GLY A 1 98 ? 18.692 4.978 -7.436 1.00 83.31 98 GLY A CA 1
ATOM 702 C C . GLY A 1 98 ? 19.026 6.425 -7.059 1.00 83.31 98 GLY A C 1
ATOM 703 O O . GLY A 1 98 ? 19.309 6.710 -5.893 1.00 83.31 98 GLY A O 1
ATOM 704 N N . ILE A 1 99 ? 18.930 7.359 -8.011 1.00 83.25 99 ILE A N 1
ATOM 705 C CA . ILE A 1 99 ? 19.158 8.794 -7.772 1.00 83.25 99 ILE A CA 1
ATOM 706 C C . ILE A 1 99 ? 18.091 9.364 -6.829 1.00 83.25 99 ILE A C 1
ATOM 708 O O . ILE A 1 99 ? 18.433 10.088 -5.892 1.00 83.25 99 ILE A O 1
ATOM 712 N N . ALA A 1 100 ? 16.819 9.010 -7.022 1.00 79.38 100 ALA A N 1
ATOM 713 C CA . ALA A 1 100 ? 15.720 9.439 -6.158 1.00 79.38 100 ALA A CA 1
ATOM 714 C C . ALA A 1 100 ? 15.906 8.949 -4.712 1.00 79.38 100 ALA A C 1
ATOM 716 O O . ALA A 1 100 ? 15.741 9.725 -3.768 1.00 79.38 100 ALA A O 1
ATOM 717 N N . MET A 1 101 ? 16.324 7.693 -4.524 1.00 79.88 101 MET A N 1
ATOM 718 C CA . MET A 1 101 ? 16.634 7.140 -3.200 1.00 79.88 101 MET A CA 1
ATOM 719 C C . MET A 1 101 ? 17.848 7.812 -2.554 1.00 79.88 101 MET A C 1
ATOM 721 O O . MET A 1 101 ? 17.806 8.157 -1.370 1.00 79.88 101 MET A O 1
ATOM 725 N N . ALA A 1 102 ? 18.907 8.070 -3.325 1.00 83.19 102 ALA A N 1
ATOM 726 C CA . ALA A 1 102 ? 20.077 8.794 -2.838 1.00 83.19 102 ALA A CA 1
ATOM 727 C C . ALA A 1 102 ? 19.732 10.238 -2.425 1.00 83.19 102 ALA A C 1
ATOM 729 O O . ALA A 1 102 ? 20.219 10.717 -1.399 1.00 83.19 102 ALA A O 1
ATOM 730 N N . ALA A 1 103 ? 18.873 10.923 -3.184 1.00 79.44 103 ALA A N 1
ATOM 731 C CA . ALA A 1 103 ? 18.396 12.265 -2.860 1.00 79.44 103 ALA A CA 1
ATOM 732 C C . ALA A 1 103 ? 17.541 12.273 -1.582 1.00 79.44 103 ALA A C 1
ATOM 734 O O . ALA A 1 103 ? 17.800 13.074 -0.681 1.00 79.44 103 ALA A O 1
ATOM 735 N N . LEU A 1 104 ? 16.596 11.334 -1.449 1.00 75.00 104 LEU A N 1
ATOM 736 C CA . LEU A 1 104 ? 15.770 11.197 -0.248 1.00 75.00 104 LEU A CA 1
ATOM 737 C C . LEU A 1 104 ? 16.631 10.945 1.002 1.00 75.00 104 LEU A C 1
ATOM 739 O O . LEU A 1 104 ? 16.473 11.626 2.019 1.00 75.00 104 LEU A O 1
ATOM 743 N N . GLY A 1 105 ? 17.609 10.039 0.913 1.00 79.00 105 GLY A N 1
ATOM 744 C CA . GLY A 1 105 ? 18.533 9.750 2.014 1.00 79.00 105 GLY A CA 1
ATOM 745 C C . GLY A 1 105 ? 19.370 10.959 2.455 1.00 79.00 105 GLY A C 1
ATOM 746 O O . GLY A 1 105 ? 19.693 11.088 3.638 1.00 79.00 105 GLY A O 1
ATOM 747 N N . ARG A 1 106 ? 19.688 11.878 1.533 1.00 78.25 106 ARG A N 1
ATOM 748 C CA . ARG A 1 106 ? 20.373 13.143 1.852 1.00 78.25 106 ARG A CA 1
ATOM 749 C C . ARG A 1 106 ? 19.447 14.129 2.563 1.00 78.25 106 ARG A C 1
ATOM 751 O O . ARG A 1 106 ? 19.863 14.707 3.562 1.00 78.25 106 ARG A O 1
ATOM 758 N N . THR A 1 107 ? 18.200 14.270 2.111 1.00 71.00 107 THR A N 1
ATOM 759 C CA . THR A 1 107 ? 17.224 15.189 2.734 1.00 71.00 107 THR A CA 1
ATOM 760 C C . THR A 1 107 ? 16.839 14.799 4.162 1.00 71.00 107 THR A C 1
ATOM 762 O O . THR A 1 107 ? 16.654 15.670 5.008 1.00 71.00 107 THR A O 1
ATOM 765 N N . VAL A 1 108 ? 16.777 13.497 4.461 1.00 68.88 108 VAL A N 1
ATOM 766 C CA . VAL A 1 108 ? 16.513 13.002 5.823 1.00 68.88 108 VAL A CA 1
ATOM 767 C C . VAL A 1 108 ? 17.689 13.307 6.755 1.00 68.88 108 VAL A C 1
ATOM 769 O O . VAL A 1 108 ? 17.494 13.688 7.906 1.00 68.88 108 VAL A O 1
ATOM 772 N N . ARG A 1 109 ? 18.927 13.187 6.260 1.00 70.06 109 ARG A N 1
ATOM 773 C CA . ARG A 1 109 ? 20.138 13.435 7.056 1.00 70.06 109 ARG A CA 1
ATOM 774 C C . ARG A 1 109 ? 20.334 14.912 7.404 1.00 70.06 109 ARG A C 1
ATOM 776 O O . ARG A 1 109 ? 20.929 15.213 8.426 1.00 70.06 109 ARG A O 1
ATOM 783 N N . SER A 1 110 ? 19.825 15.832 6.588 1.00 63.22 110 SER A N 1
ATOM 784 C CA . SER A 1 110 ? 19.891 17.271 6.869 1.00 63.22 110 SER A CA 1
ATOM 785 C C . SER A 1 110 ? 18.830 17.763 7.863 1.00 63.22 110 SER A C 1
ATOM 787 O O . SER A 1 110 ? 18.845 18.938 8.209 1.00 63.22 110 SER A O 1
ATOM 789 N N . THR A 1 111 ? 17.896 16.909 8.305 1.00 58.91 111 THR A N 1
ATOM 790 C CA . THR A 1 111 ? 16.834 17.279 9.264 1.00 58.91 111 THR A CA 1
ATOM 791 C C . THR A 1 111 ? 17.104 16.830 10.703 1.00 58.91 111 THR A C 1
ATOM 793 O O . THR A 1 111 ? 16.264 17.071 11.567 1.00 58.91 111 THR A O 1
ATOM 796 N N . THR A 1 112 ? 18.252 16.207 10.993 1.00 49.19 112 THR A N 1
ATOM 797 C CA . THR A 1 112 ? 18.716 15.991 12.372 1.00 49.19 112 THR A CA 1
ATOM 798 C C . THR A 1 112 ? 19.381 17.271 12.885 1.00 49.19 112 THR A C 1
ATOM 800 O O . THR A 1 112 ? 20.465 17.598 12.396 1.00 49.19 112 THR A O 1
ATOM 803 N N . PRO A 1 113 ? 18.769 18.015 13.825 1.00 51.06 113 PRO A N 1
ATOM 804 C CA . PRO A 1 113 ? 19.460 19.110 14.490 1.00 51.06 113 PRO A CA 1
ATOM 805 C C . PRO A 1 113 ? 20.591 18.532 15.352 1.00 51.06 113 PRO A C 1
ATOM 807 O O . PRO A 1 113 ? 20.378 17.566 16.087 1.00 51.06 113 PRO A O 1
ATOM 810 N N . HIS A 1 114 ? 21.788 19.102 15.203 1.00 50.50 114 HIS A N 1
ATOM 811 C CA . HIS A 1 114 ? 22.819 19.052 16.237 1.00 50.50 114 HIS A CA 1
ATOM 812 C C . HIS A 1 114 ? 22.387 19.897 17.435 1.00 50.50 114 HIS A 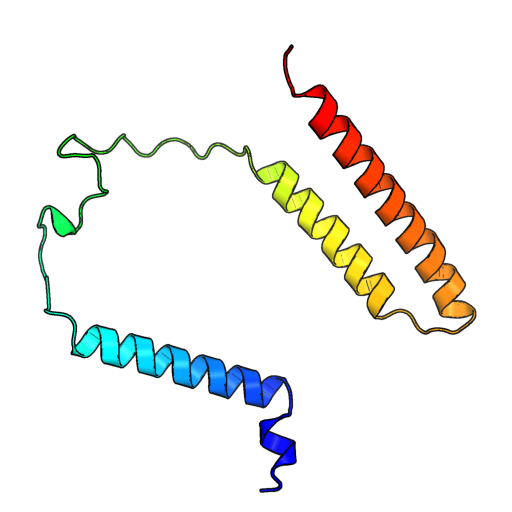C 1
ATOM 814 O O . HIS A 1 114 ? 21.707 20.924 17.200 1.00 50.50 114 HIS A O 1
#

Secondary structure (DSSP, 8-state):
--GGGTTSHHHHHHHHHHHHHHHHHHHHHHS----SS-GGGS---TTSPPPP-PPP-GGGHHHHHHHHHHHHHHHHHHHS-SSHHHHHHHHHHHHHHHHHHHHHHHHHHTTS--

Organism: NCBI:txid1679096

pLDDT: mean 81.32, std 10.64, range [49.19, 97.75]